Protein AF-A0A915ZCX3-F1 (afdb_monomer_lite)

Radius of gyration: 20.19 Å; chains: 1; bounding box: 35×36×68 Å

Foldseek 3Di:
DDDDDPDPCPCVVPQPDPVSVCVVVVPDPPQVDWFADPPPRDTHRVCVQDPPDPPVDPVPFDFQQDFDPCPPPDPVNRDGPGHGRDDDDDDPPDGD

Structure (mmCIF, N/CA/C/O backbone):
data_AF-A0A915ZCX3-F1
#
_entry.id   AF-A0A915ZCX3-F1
#
loop_
_atom_site.group_PDB
_atom_site.id
_atom_site.type_symbol
_atom_site.label_atom_id
_atom_site.label_alt_id
_atom_site.label_comp_id
_atom_site.label_asym_id
_atom_site.label_entity_id
_atom_site.label_seq_id
_atom_site.pdbx_PDB_ins_code
_atom_site.Cartn_x
_atom_site.Cartn_y
_atom_site.Cartn_z
_atom_site.occupancy
_atom_site.B_iso_or_equiv
_atom_site.auth_seq_id
_atom_site.auth_comp_id
_atom_site.auth_asym_id
_atom_site.auth_atom_id
_atom_site.pdbx_PDB_model_num
ATOM 1 N N . MET A 1 1 ? -4.632 -11.194 -37.659 1.00 43.19 1 MET A N 1
ATOM 2 C CA . MET A 1 1 ? -3.658 -10.177 -37.212 1.00 43.19 1 MET A CA 1
ATOM 3 C C . MET A 1 1 ? -3.566 -10.285 -35.702 1.00 43.19 1 MET A C 1
ATOM 5 O O . MET A 1 1 ? -4.550 -10.005 -35.033 1.00 43.19 1 MET A O 1
ATOM 9 N N . VAL A 1 2 ? -2.460 -10.820 -35.187 1.00 59.81 2 VAL A N 1
ATOM 10 C CA . VAL A 1 2 ? -2.232 -10.983 -33.744 1.00 59.81 2 VAL A CA 1
ATOM 11 C C . VAL A 1 2 ? -1.287 -9.864 -33.331 1.00 59.81 2 VAL A C 1
ATOM 13 O O . VAL A 1 2 ? -0.220 -9.726 -33.926 1.00 59.81 2 VAL A O 1
ATOM 16 N N . LEU A 1 3 ? -1.701 -9.035 -32.375 1.00 60.00 3 LEU A N 1
ATOM 17 C CA . LEU A 1 3 ? -0.803 -8.069 -31.752 1.00 60.00 3 LEU A CA 1
ATOM 18 C C . LEU A 1 3 ? 0.195 -8.872 -30.911 1.00 60.00 3 LEU A C 1
ATOM 20 O O . LEU A 1 3 ? -0.186 -9.473 -29.909 1.00 60.00 3 LEU A O 1
ATOM 24 N N . LEU A 1 4 ? 1.439 -8.954 -31.375 1.00 67.44 4 LEU A N 1
ATOM 25 C CA . LEU A 1 4 ? 2.543 -9.542 -30.624 1.00 67.44 4 LEU A CA 1
ATOM 26 C C . LEU A 1 4 ? 3.160 -8.449 -29.754 1.00 67.44 4 LEU A C 1
ATOM 28 O O . LEU A 1 4 ? 3.404 -7.342 -30.236 1.00 67.44 4 LEU A O 1
ATOM 32 N N . ASP A 1 5 ? 3.381 -8.760 -28.476 1.00 69.19 5 ASP A N 1
ATOM 33 C CA . ASP A 1 5 ? 4.127 -7.874 -27.586 1.00 69.19 5 ASP A CA 1
ATOM 34 C C . ASP A 1 5 ? 5.550 -7.689 -28.142 1.00 69.19 5 ASP A C 1
ATOM 36 O O . ASP A 1 5 ? 6.154 -8.626 -28.674 1.00 69.19 5 ASP A O 1
ATOM 40 N N . THR A 1 6 ? 6.059 -6.462 -28.066 1.00 73.94 6 THR A N 1
ATO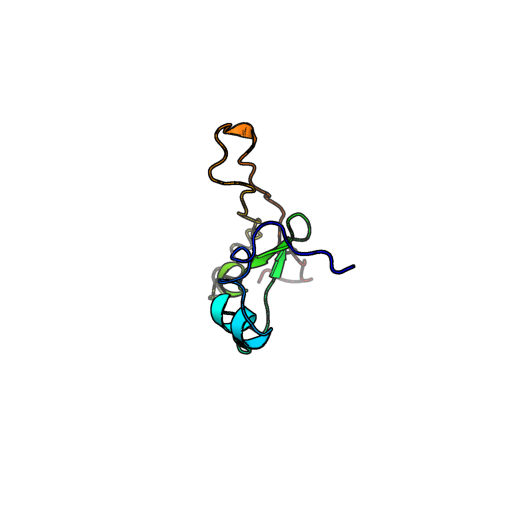M 41 C CA . THR A 1 6 ? 7.389 -6.086 -28.561 1.00 73.94 6 THR A CA 1
ATOM 42 C C . THR A 1 6 ? 8.523 -6.750 -27.783 1.00 73.94 6 THR A C 1
ATOM 44 O O . THR A 1 6 ? 9.625 -6.859 -28.314 1.00 73.94 6 THR A O 1
ATOM 47 N N . ASP A 1 7 ? 8.265 -7.202 -26.555 1.00 78.50 7 ASP A N 1
ATOM 48 C CA . ASP A 1 7 ? 9.201 -7.975 -25.747 1.00 78.50 7 ASP A CA 1
ATOM 49 C C . ASP A 1 7 ? 8.516 -9.246 -25.234 1.00 78.50 7 ASP A C 1
ATOM 51 O O . ASP A 1 7 ? 7.729 -9.239 -24.285 1.00 78.50 7 ASP A O 1
ATOM 55 N N . GLN A 1 8 ? 8.851 -10.370 -25.866 1.00 74.69 8 GLN A N 1
ATOM 56 C CA . GLN A 1 8 ? 8.303 -11.680 -25.514 1.00 74.69 8 GLN A CA 1
ATOM 57 C C . GLN A 1 8 ? 8.710 -12.141 -24.108 1.00 74.69 8 GLN A C 1
ATOM 59 O O . GLN A 1 8 ? 8.024 -12.979 -23.524 1.00 74.69 8 GLN A O 1
ATOM 64 N N . THR A 1 9 ? 9.782 -11.574 -23.548 1.00 81.44 9 THR A N 1
ATOM 65 C CA . THR A 1 9 ? 10.330 -11.955 -22.240 1.00 81.44 9 THR A CA 1
ATOM 66 C C . THR A 1 9 ? 9.819 -11.082 -21.093 1.00 81.44 9 THR A C 1
ATOM 68 O O . THR A 1 9 ? 9.988 -11.412 -19.918 1.00 81.44 9 THR A O 1
ATOM 71 N N . ARG A 1 10 ? 9.103 -9.997 -21.411 1.00 78.88 10 ARG A N 1
ATOM 72 C CA . ARG A 1 10 ? 8.574 -9.011 -20.455 1.00 78.88 10 ARG A CA 1
ATOM 73 C C . ARG A 1 10 ? 7.805 -9.626 -19.284 1.00 78.88 10 ARG A C 1
ATOM 75 O O . ARG A 1 10 ? 7.814 -9.086 -18.178 1.00 78.88 10 ARG A O 1
ATOM 82 N N . PHE A 1 11 ? 7.130 -10.746 -19.530 1.00 78.62 11 PHE A N 1
ATOM 83 C CA . PHE A 1 11 ? 6.306 -11.449 -18.549 1.00 78.62 11 PHE A CA 1
ATOM 84 C C . PHE A 1 11 ? 6.889 -12.800 -18.113 1.00 78.62 11 PHE A C 1
ATOM 86 O O . PHE A 1 11 ? 6.205 -13.544 -17.417 1.00 78.62 11 PHE A O 1
ATOM 93 N N . GLU A 1 12 ? 8.140 -13.128 -18.449 1.00 82.19 12 GLU A N 1
ATOM 94 C CA . GLU A 1 12 ? 8.769 -14.392 -18.021 1.00 82.19 12 GLU A CA 1
ATOM 95 C C . GLU A 1 12 ? 8.801 -14.543 -16.499 1.0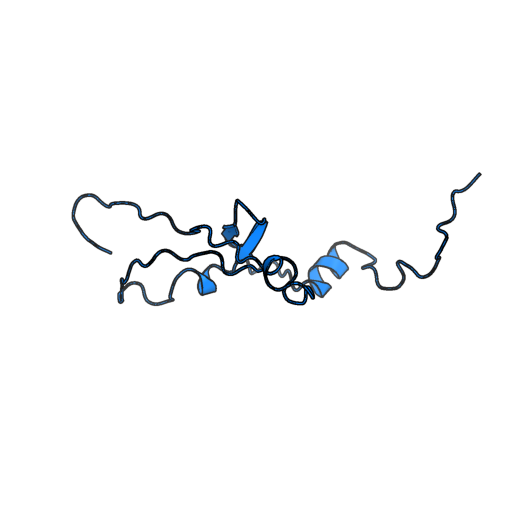0 82.19 12 GLU A C 1
ATOM 97 O O . GLU A 1 12 ? 8.616 -15.634 -15.966 1.00 82.19 12 GLU A O 1
ATOM 102 N N . ASN A 1 13 ? 8.968 -13.425 -15.794 1.00 81.31 13 ASN A N 1
ATOM 103 C CA . ASN A 1 13 ? 8.982 -13.387 -14.335 1.00 81.31 13 ASN A CA 1
ATOM 104 C C . ASN A 1 13 ? 7.602 -13.096 -13.725 1.00 81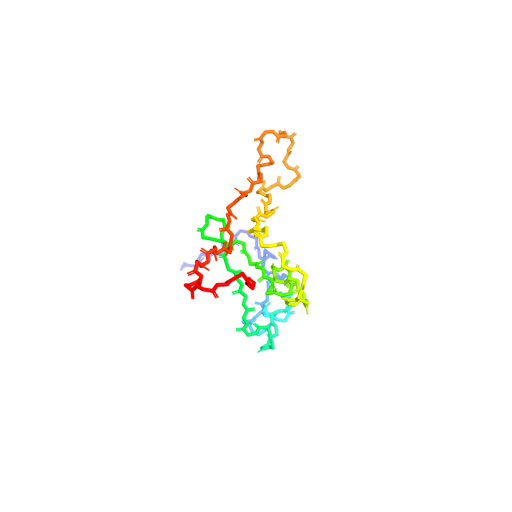.31 13 ASN A C 1
ATOM 106 O O . ASN A 1 13 ? 7.483 -12.949 -12.505 1.00 81.31 13 ASN A O 1
ATOM 110 N N . PHE A 1 14 ? 6.551 -12.982 -14.543 1.00 83.44 14 PHE A N 1
ATOM 111 C CA . PHE A 1 14 ? 5.205 -12.773 -14.030 1.00 83.44 14 PHE A CA 1
ATOM 112 C C . PHE A 1 14 ? 4.637 -14.078 -13.464 1.00 83.44 14 PHE A C 1
ATOM 114 O O . PHE A 1 14 ? 4.831 -15.160 -14.022 1.00 83.44 14 PHE A O 1
ATOM 121 N N . PRO A 1 15 ? 3.888 -14.004 -12.356 1.00 86.94 15 PRO A N 1
ATOM 122 C CA . PRO A 1 15 ? 3.251 -15.180 -11.802 1.00 86.94 15 PRO A CA 1
ATOM 123 C C . PRO A 1 15 ? 2.226 -15.750 -12.789 1.00 86.94 15 PRO A C 1
ATOM 125 O O . PRO A 1 15 ? 1.283 -15.074 -13.193 1.00 86.94 15 PRO A O 1
ATOM 128 N N . THR A 1 16 ? 2.364 -17.037 -13.101 1.00 87.75 16 THR A N 1
ATOM 129 C CA . THR A 1 16 ? 1.493 -17.770 -14.040 1.00 87.75 16 THR A CA 1
ATOM 130 C C . THR A 1 16 ? 0.061 -17.964 -13.539 1.00 87.75 16 THR A C 1
ATOM 132 O O . THR A 1 16 ? -0.821 -18.383 -14.282 1.00 87.75 16 THR A O 1
ATOM 135 N N . SER A 1 17 ? -0.194 -17.681 -12.261 1.00 85.75 17 SER A N 1
ATOM 136 C CA . SER A 1 17 ? -1.521 -17.744 -11.661 1.00 85.75 17 SER A CA 1
ATOM 137 C C . SER A 1 17 ? -1.638 -16.787 -10.483 1.00 85.75 17 SER A C 1
ATOM 139 O O . SER A 1 17 ? -0.652 -16.435 -9.831 1.00 85.75 17 SER A O 1
ATOM 141 N N . PHE A 1 18 ? -2.876 -16.447 -10.128 1.00 80.75 18 PHE A N 1
ATOM 142 C CA . PHE A 1 18 ? -3.168 -15.672 -8.923 1.00 80.75 18 PHE A CA 1
ATOM 143 C C . PHE A 1 18 ? -2.622 -16.323 -7.641 1.00 80.75 18 PHE A C 1
ATOM 145 O O . PHE A 1 18 ? -2.220 -15.629 -6.710 1.00 80.75 18 PHE A O 1
ATOM 152 N N . TYR A 1 19 ? -2.564 -17.657 -7.588 1.00 82.38 19 TYR A N 1
ATOM 153 C CA . TYR A 1 19 ? -1.962 -18.382 -6.470 1.00 82.38 19 TYR A CA 1
ATOM 154 C C . TYR A 1 19 ? -0.446 -18.141 -6.373 1.00 82.38 19 TYR A C 1
ATOM 156 O O . TYR A 1 19 ? 0.052 -17.833 -5.290 1.00 82.38 19 TYR A O 1
ATOM 164 N N . MET A 1 20 ? 0.277 -18.218 -7.496 1.00 86.56 20 MET A N 1
ATOM 165 C CA . MET A 1 20 ? 1.710 -17.894 -7.554 1.00 86.56 20 MET A CA 1
ATOM 166 C C . MET A 1 20 ? 1.972 -16.428 -7.210 1.00 86.56 20 MET A C 1
ATOM 168 O O . MET A 1 20 ? 2.885 -16.148 -6.439 1.00 86.56 20 MET A O 1
ATOM 172 N N . ALA A 1 21 ? 1.121 -15.512 -7.683 1.00 83.62 21 ALA A N 1
ATOM 173 C CA . ALA A 1 21 ? 1.201 -14.091 -7.347 1.00 83.62 21 ALA A CA 1
ATOM 174 C C . ALA A 1 21 ? 1.053 -13.871 -5.838 1.00 83.62 21 ALA A C 1
ATOM 176 O O . ALA A 1 21 ? 1.889 -13.225 -5.214 1.00 83.62 21 ALA A O 1
ATOM 177 N N . LYS A 1 22 ? 0.032 -14.483 -5.226 1.00 79.56 22 LYS A N 1
ATOM 178 C CA . LYS A 1 22 ? -0.183 -14.433 -3.774 1.00 79.56 22 LYS A CA 1
ATOM 179 C C . LYS A 1 22 ? 1.004 -14.975 -2.993 1.00 79.56 22 LYS A C 1
ATOM 181 O O . LYS A 1 22 ? 1.395 -14.370 -2.003 1.00 79.56 22 LYS A O 1
ATOM 186 N N . LYS A 1 23 ? 1.576 -16.098 -3.433 1.00 81.12 23 LYS A N 1
ATOM 187 C CA . LYS A 1 23 ? 2.743 -16.705 -2.786 1.00 81.12 23 LYS A CA 1
ATOM 188 C C . LYS A 1 23 ? 3.979 -15.806 -2.886 1.00 81.12 23 LYS A C 1
ATOM 190 O O . LYS A 1 23 ? 4.660 -15.633 -1.883 1.00 81.12 23 LYS A O 1
ATOM 195 N N . LEU A 1 24 ? 4.236 -15.220 -4.057 1.00 81.56 24 LEU A N 1
ATOM 196 C CA . LEU A 1 24 ? 5.365 -14.314 -4.299 1.00 81.56 24 LEU A CA 1
ATOM 197 C C . LEU A 1 24 ? 5.244 -13.017 -3.490 1.00 81.56 24 LEU A C 1
ATOM 199 O O . LEU A 1 24 ? 6.223 -12.557 -2.916 1.00 81.56 24 LEU A O 1
ATOM 203 N N . LEU A 1 25 ? 4.029 -12.481 -3.377 1.00 78.81 25 LEU A N 1
ATOM 204 C CA . LEU A 1 25 ? 3.723 -11.312 -2.551 1.00 78.81 25 LEU A CA 1
ATOM 205 C C . LEU A 1 25 ? 3.626 -11.636 -1.048 1.00 78.81 25 LEU A C 1
ATOM 207 O O . LEU A 1 25 ? 3.354 -10.744 -0.251 1.00 78.81 25 LEU A O 1
ATOM 211 N N . GLY A 1 26 ? 3.798 -12.901 -0.643 1.00 71.12 26 GLY A N 1
ATOM 212 C CA . GLY A 1 26 ? 3.688 -13.317 0.758 1.00 71.12 26 GLY A CA 1
ATOM 213 C C . GLY A 1 26 ? 2.277 -13.197 1.350 1.00 71.12 26 GLY A C 1
ATOM 214 O O . GLY A 1 26 ? 2.127 -13.253 2.567 1.00 71.12 26 GLY A O 1
ATOM 215 N N . ILE A 1 27 ? 1.239 -13.066 0.516 1.00 67.56 27 ILE A N 1
ATOM 216 C CA . ILE A 1 27 ? -0.163 -12.920 0.931 1.00 67.56 27 ILE A CA 1
ATOM 217 C C . ILE A 1 27 ? -0.712 -14.300 1.314 1.00 67.56 27 ILE A C 1
ATOM 219 O O . ILE A 1 27 ? -1.259 -15.050 0.496 1.00 67.56 27 ILE A O 1
ATOM 223 N N . ASN A 1 28 ? -0.554 -14.664 2.579 1.00 66.44 28 ASN A N 1
ATOM 224 C CA . ASN A 1 28 ? -1.097 -15.873 3.188 1.00 66.44 28 ASN A CA 1
ATOM 225 C C . ASN A 1 28 ? -2.509 -15.604 3.758 1.00 66.44 28 ASN A C 1
ATOM 227 O O . ASN A 1 28 ? -2.834 -14.521 4.226 1.00 66.44 28 ASN A O 1
ATOM 231 N N . LYS A 1 29 ? -3.394 -16.615 3.749 1.00 61.66 29 LYS A N 1
ATOM 232 C CA . LYS A 1 29 ? -4.793 -16.501 4.244 1.00 61.66 29 LYS A CA 1
ATOM 233 C C . LYS A 1 29 ? -4.923 -16.126 5.738 1.00 61.66 29 LYS A C 1
ATOM 235 O O . LYS A 1 29 ? -6.047 -16.013 6.229 1.00 61.66 29 LYS A O 1
ATOM 240 N N . ARG A 1 30 ? -3.809 -16.050 6.473 1.00 58.25 30 ARG A N 1
ATOM 241 C CA . ARG A 1 30 ? -3.768 -15.843 7.929 1.00 58.25 30 ARG A CA 1
ATOM 242 C C . ARG A 1 30 ? -3.706 -14.367 8.316 1.00 58.25 30 ARG A C 1
ATOM 244 O O . ARG A 1 30 ? -4.173 -14.041 9.402 1.00 58.25 30 ARG A O 1
ATOM 251 N N . ASP A 1 31 ? -3.271 -13.495 7.415 1.00 58.56 31 ASP A N 1
ATOM 252 C CA . ASP A 1 31 ? -3.259 -12.050 7.634 1.00 58.56 31 ASP A CA 1
ATOM 253 C C . ASP A 1 31 ? -4.668 -11.506 7.337 1.00 58.56 31 ASP A C 1
ATOM 255 O O . ASP A 1 31 ? -4.945 -10.926 6.292 1.00 58.56 31 ASP A O 1
ATOM 259 N N . ARG A 1 32 ? -5.627 -11.837 8.213 1.00 62.75 32 ARG A N 1
ATOM 260 C CA . ARG A 1 32 ? -7.064 -11.605 7.970 1.00 62.75 32 ARG A CA 1
ATOM 261 C C . ARG A 1 32 ? -7.502 -10.156 8.135 1.00 62.75 32 ARG A C 1
ATOM 263 O O . ARG A 1 32 ? -8.618 -9.824 7.751 1.00 62.75 32 ARG A O 1
ATOM 270 N N . THR A 1 33 ? -6.654 -9.308 8.694 1.00 71.31 33 THR A N 1
ATOM 271 C CA . THR A 1 33 ? -7.009 -7.933 9.023 1.00 71.31 33 THR A CA 1
ATOM 272 C C . THR A 1 33 ? -5.791 -7.044 8.816 1.00 71.31 33 THR A C 1
ATOM 274 O O . THR A 1 33 ? -4.804 -7.152 9.545 1.00 71.31 33 THR A O 1
ATOM 277 N N . CYS A 1 34 ? -5.876 -6.182 7.810 1.00 77.06 34 CYS A N 1
ATOM 278 C CA . CYS A 1 34 ? -4.886 -5.161 7.491 1.00 77.06 34 CYS A CA 1
ATOM 279 C C . CYS A 1 34 ? -5.587 -3.805 7.517 1.00 77.06 34 CYS A C 1
ATOM 281 O O . CYS A 1 34 ? -6.770 -3.720 7.178 1.00 77.06 34 CYS A O 1
ATOM 283 N N . ALA A 1 35 ? -4.865 -2.756 7.889 1.00 82.25 35 ALA A N 1
ATOM 284 C CA . ALA A 1 35 ? -5.350 -1.396 7.712 1.00 82.25 35 ALA A CA 1
ATOM 285 C C . ALA A 1 35 ? -4.828 -0.844 6.387 1.00 82.25 35 ALA A C 1
ATOM 287 O O . ALA A 1 35 ? -3.715 -1.168 5.962 1.00 82.25 35 ALA A O 1
ATOM 288 N N . VAL A 1 36 ? -5.632 -0.004 5.745 1.00 86.19 36 VAL A N 1
ATOM 289 C CA . VAL A 1 36 ? -5.270 0.660 4.493 1.00 86.19 36 VAL A CA 1
ATOM 290 C C . VAL A 1 36 ? -5.238 2.157 4.740 1.00 86.19 36 VAL A C 1
ATOM 292 O O . VAL A 1 36 ? -6.184 2.708 5.301 1.00 86.19 36 VAL A O 1
ATOM 295 N N . CYS A 1 37 ? -4.165 2.819 4.312 1.00 87.88 37 CYS A N 1
ATOM 296 C CA . CYS A 1 37 ? -4.139 4.274 4.275 1.00 87.88 37 CYS A CA 1
ATOM 297 C C . CYS A 1 37 ? -5.095 4.787 3.188 1.00 87.88 37 CYS A C 1
ATOM 299 O O . CYS A 1 37 ? -4.897 4.428 2.028 1.00 87.88 37 CYS A O 1
ATOM 301 N N . PRO A 1 38 ? -6.090 5.631 3.511 1.00 86.44 38 PRO A N 1
ATOM 302 C CA . PRO A 1 38 ? -7.061 6.101 2.523 1.00 86.44 38 PRO A CA 1
ATOM 303 C C . PRO A 1 38 ? -6.441 7.018 1.459 1.00 86.44 38 PRO A C 1
ATOM 305 O O . PRO A 1 38 ? -6.933 7.063 0.338 1.00 86.44 38 PRO A O 1
ATOM 308 N N . GLU A 1 39 ? -5.345 7.710 1.785 1.00 89.00 39 GLU A N 1
ATOM 309 C CA . GLU A 1 39 ? -4.698 8.663 0.873 1.00 89.00 39 GLU A CA 1
ATOM 310 C C . GLU A 1 39 ? -3.740 7.980 -0.113 1.00 89.00 39 GLU A C 1
ATOM 312 O O . GLU A 1 39 ? -3.794 8.230 -1.313 1.00 89.00 39 GLU A O 1
ATOM 317 N N . CYS A 1 40 ? -2.857 7.098 0.372 1.00 88.62 40 CYS A N 1
ATOM 318 C CA . CYS A 1 40 ? -1.821 6.472 -0.465 1.00 88.62 40 CYS A CA 1
ATOM 319 C C . CYS A 1 40 ? -2.014 4.967 -0.698 1.00 88.62 40 CYS A C 1
ATOM 321 O O . CYS A 1 40 ? -1.150 4.328 -1.294 1.00 88.62 40 CYS A O 1
ATOM 323 N N . ASN A 1 41 ? -3.113 4.378 -0.215 1.00 86.25 41 ASN A N 1
ATOM 324 C CA . ASN A 1 41 ? -3.442 2.950 -0.338 1.00 86.25 41 ASN A CA 1
ATOM 325 C C . ASN A 1 41 ? -2.374 1.986 0.209 1.00 86.25 41 ASN A C 1
ATOM 327 O O . ASN A 1 41 ? -2.363 0.799 -0.120 1.00 86.25 41 ASN A O 1
ATOM 331 N N . THR A 1 42 ? -1.478 2.475 1.071 1.00 87.44 42 THR A N 1
ATOM 332 C CA . THR A 1 42 ? -0.465 1.630 1.711 1.00 87.44 42 THR A CA 1
ATOM 333 C C . THR A 1 42 ? -1.113 0.696 2.720 1.00 87.44 42 THR A C 1
ATOM 335 O O . THR A 1 42 ? -1.944 1.116 3.528 1.00 87.44 42 THR A O 1
ATOM 338 N N . LEU A 1 43 ? -0.707 -0.571 2.671 1.00 87.19 43 LEU A N 1
ATOM 339 C CA . LEU A 1 43 ? -1.161 -1.619 3.573 1.00 87.19 43 LEU A CA 1
ATOM 340 C C . LEU A 1 43 ? -0.255 -1.702 4.799 1.00 87.19 43 LEU A C 1
ATOM 342 O O . LEU A 1 43 ? 0.965 -1.760 4.666 1.00 87.19 43 LEU A O 1
ATOM 346 N N . TYR A 1 44 ? -0.875 -1.785 5.969 1.00 83.94 44 TYR A N 1
ATOM 347 C CA . TYR A 1 44 ? -0.210 -1.984 7.251 1.00 83.94 44 TYR A CA 1
ATOM 348 C C . TYR A 1 44 ? -0.772 -3.211 7.955 1.00 83.94 44 TYR A C 1
ATOM 350 O O . TYR A 1 44 ? -1.978 -3.493 7.892 1.00 83.94 44 TYR A O 1
ATOM 358 N N . LYS A 1 45 ? 0.089 -3.923 8.681 1.00 83.88 45 LYS A N 1
ATOM 359 C CA . LYS A 1 45 ? -0.368 -4.976 9.593 1.00 83.88 45 LYS A CA 1
ATOM 360 C C . LYS A 1 45 ? -0.911 -4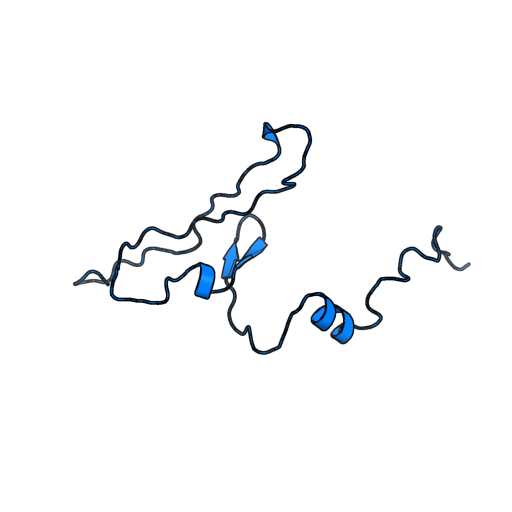.336 10.862 1.00 83.88 45 LYS A C 1
ATOM 362 O O . LYS A 1 45 ? -0.357 -3.362 11.358 1.00 83.88 45 LYS A O 1
ATOM 367 N N . ILE A 1 46 ? -1.958 -4.913 11.447 1.00 79.19 46 ILE A N 1
ATOM 368 C CA . ILE A 1 46 ? -2.529 -4.370 12.693 1.00 79.19 46 ILE A CA 1
ATOM 369 C C . ILE A 1 46 ? -1.500 -4.346 13.831 1.00 79.19 46 ILE A C 1
ATOM 371 O O . ILE A 1 46 ? -1.487 -3.398 14.605 1.00 79.19 46 ILE A O 1
ATOM 375 N N . SER A 1 47 ? -0.587 -5.320 13.884 1.00 77.31 47 SER A N 1
ATOM 376 C CA . SER A 1 47 ? 0.516 -5.349 14.855 1.00 77.31 47 SER A CA 1
ATOM 377 C C . SER A 1 47 ? 1.515 -4.195 14.715 1.00 77.31 47 SER A C 1
ATOM 379 O O . SER A 1 47 ? 2.274 -3.941 15.642 1.00 77.31 47 SER A O 1
ATOM 381 N N . GLU A 1 48 ? 1.573 -3.542 13.551 1.00 76.62 48 GLU A N 1
ATOM 382 C CA . GLU A 1 48 ? 2.430 -2.371 13.313 1.00 76.62 48 GLU A CA 1
ATOM 383 C C . GLU A 1 48 ? 1.750 -1.075 13.773 1.00 76.62 48 GLU A C 1
ATOM 385 O O . GLU A 1 48 ? 2.436 -0.100 14.065 1.00 76.62 48 GLU A O 1
ATOM 390 N N . ILE A 1 49 ? 0.414 -1.072 13.842 1.00 76.62 49 ILE A N 1
ATOM 391 C CA . ILE A 1 49 ? -0.407 0.097 14.185 1.00 76.62 49 ILE A CA 1
ATOM 392 C C . ILE A 1 49 ? -0.770 0.111 15.669 1.00 76.62 49 ILE A C 1
ATOM 394 O O . ILE A 1 49 ? -0.708 1.158 16.308 1.00 76.62 49 ILE A O 1
ATOM 398 N N . LEU A 1 50 ? -1.179 -1.036 16.211 1.00 74.50 50 LEU A N 1
ATOM 399 C CA . LEU A 1 50 ? -1.578 -1.176 17.606 1.00 74.50 50 LEU A CA 1
ATOM 400 C C . LEU A 1 50 ? -0.425 -1.810 18.395 1.00 74.50 50 LEU A C 1
ATOM 402 O O . LEU A 1 50 ? -0.054 -2.951 18.098 1.00 74.50 50 LEU A O 1
ATOM 406 N N . PRO A 1 51 ? 0.141 -1.123 19.407 1.00 63.47 51 PRO A N 1
ATOM 407 C CA . PRO A 1 51 ? 1.106 -1.752 20.294 1.00 63.47 51 PRO A CA 1
ATOM 408 C C . PRO A 1 51 ? 0.428 -2.927 21.010 1.00 63.47 51 PRO A C 1
ATOM 410 O O . PRO A 1 51 ? -0.696 -2.816 21.493 1.00 63.47 51 PRO A O 1
ATOM 413 N N . GLY A 1 52 ? 1.111 -4.071 21.091 1.00 55.81 52 GLY A N 1
ATOM 414 C CA . GLY A 1 52 ? 0.550 -5.316 21.636 1.00 55.81 52 GLY A CA 1
ATOM 415 C C . GLY A 1 52 ? 0.195 -5.293 23.129 1.00 55.81 52 GLY A C 1
ATOM 416 O O . GLY A 1 52 ? -0.171 -6.335 23.665 1.00 55.81 52 GLY A O 1
ATOM 417 N N . ASN A 1 53 ? 0.316 -4.148 23.808 1.00 51.62 53 ASN A N 1
ATOM 418 C CA . ASN A 1 53 ? -0.021 -3.999 25.215 1.00 51.62 53 ASN A CA 1
ATOM 419 C C . ASN A 1 53 ? -1.040 -2.857 25.409 1.00 51.62 53 ASN A C 1
ATOM 421 O O . ASN A 1 53 ? -0.649 -1.691 25.347 1.00 51.62 53 ASN A O 1
ATOM 425 N N . PRO A 1 54 ? -2.325 -3.172 25.654 1.00 52.75 54 PRO A N 1
ATOM 426 C CA . PRO A 1 54 ? -3.390 -2.183 25.818 1.00 52.75 54 PRO A CA 1
ATOM 427 C C . PRO A 1 54 ? -3.310 -1.380 27.127 1.00 52.75 54 PRO A C 1
ATOM 429 O O . PRO A 1 54 ? -4.187 -0.574 27.362 1.00 52.75 54 PRO A O 1
ATOM 432 N N . GLN A 1 55 ? -2.301 -1.596 27.985 1.00 49.19 55 GLN A N 1
ATOM 433 C CA . GLN A 1 55 ? -2.167 -0.916 29.288 1.00 49.19 55 GLN A CA 1
ATOM 434 C C . GLN A 1 55 ? -1.133 0.226 29.316 1.00 49.19 55 GLN A C 1
ATOM 436 O O . GLN A 1 55 ? -0.984 0.890 30.337 1.00 49.19 55 GLN A O 1
ATOM 441 N N . ASN A 1 56 ? -0.399 0.464 28.221 1.00 46.78 56 ASN A N 1
ATOM 442 C CA . ASN A 1 56 ? 0.507 1.616 28.084 1.00 46.78 56 ASN A CA 1
ATOM 443 C C . ASN A 1 56 ? -0.054 2.581 27.038 1.00 46.78 56 ASN A C 1
ATOM 445 O O . ASN A 1 56 ? 0.460 2.755 25.934 1.00 46.78 56 ASN A O 1
ATOM 449 N N . GLU A 1 57 ? -1.170 3.172 27.423 1.00 54.84 57 GLU A N 1
ATOM 450 C CA . GLU A 1 57 ? -2.086 3.978 26.631 1.00 54.84 57 GLU A CA 1
ATOM 451 C C . GLU A 1 57 ? -1.546 5.400 26.453 1.00 54.84 57 GLU A C 1
ATOM 453 O O . GLU A 1 57 ? -2.088 6.391 26.941 1.00 54.84 57 GLU A O 1
ATOM 458 N N . THR A 1 58 ? -0.451 5.543 25.716 1.00 48.12 58 THR A N 1
ATOM 459 C CA . THR A 1 58 ? -0.254 6.799 24.989 1.00 48.12 58 THR A CA 1
ATOM 460 C C . THR A 1 58 ? -0.919 6.619 23.637 1.00 48.12 58 THR A C 1
ATOM 462 O O . THR A 1 58 ? -0.291 6.166 22.683 1.00 48.12 58 THR A O 1
ATOM 465 N N . ASN A 1 59 ? -2.219 6.952 23.589 1.00 54.12 59 ASN A N 1
ATOM 466 C CA . ASN A 1 59 ? -3.073 7.102 22.399 1.00 54.12 59 ASN A CA 1
ATOM 467 C C . ASN A 1 59 ? -2.512 8.174 21.438 1.00 54.12 59 ASN A C 1
ATOM 469 O O . ASN A 1 59 ? -3.121 9.212 21.151 1.00 54.12 59 ASN A O 1
ATOM 473 N N . THR A 1 60 ? -1.292 7.953 20.971 1.00 59.62 60 THR A N 1
ATOM 474 C CA . THR A 1 60 ? -0.611 8.745 19.960 1.00 59.62 60 THR A CA 1
ATOM 475 C C . THR A 1 60 ? -1.025 8.105 18.649 1.00 59.62 60 THR A C 1
ATOM 477 O O . THR A 1 60 ? -0.606 6.989 18.359 1.00 59.62 60 THR A O 1
ATOM 480 N N . GLY A 1 61 ? -1.942 8.746 17.923 1.00 68.81 61 GLY A N 1
ATOM 481 C CA . GLY A 1 61 ? -2.492 8.176 16.699 1.00 68.81 61 GLY A CA 1
ATOM 482 C C . GLY A 1 61 ? -1.381 7.746 15.739 1.00 68.81 61 GLY A C 1
ATOM 483 O O . GLY A 1 61 ? -0.379 8.448 15.580 1.00 68.81 61 GLY A O 1
ATOM 484 N N . PHE A 1 62 ? -1.526 6.573 15.125 1.00 82.69 62 PHE A N 1
ATOM 485 C CA . PHE A 1 62 ? -0.544 6.065 14.176 1.00 82.69 62 PHE A CA 1
ATOM 486 C C . PHE A 1 62 ? -0.657 6.838 12.861 1.00 82.69 62 PHE A C 1
ATOM 488 O O . PHE A 1 62 ? -1.712 6.842 12.225 1.00 82.69 62 PHE A O 1
ATOM 495 N N . GLN A 1 63 ? 0.435 7.469 12.433 1.00 89.19 63 GLN A N 1
ATOM 496 C CA . GLN A 1 63 ? 0.511 8.171 11.152 1.00 89.19 63 GLN A CA 1
ATOM 497 C C . GLN A 1 63 ? 1.143 7.290 10.076 1.00 89.19 63 GLN A C 1
ATOM 499 O O . GLN A 1 63 ? 2.122 6.584 10.311 1.00 89.19 63 GLN A O 1
ATOM 504 N N . CYS A 1 64 ? 0.609 7.370 8.860 1.00 89.50 64 CYS A N 1
ATOM 505 C CA . CYS A 1 64 ? 1.131 6.673 7.700 1.00 89.50 64 CYS A CA 1
ATOM 506 C C . CYS A 1 64 ? 2.557 7.143 7.381 1.00 89.50 64 CYS A C 1
ATOM 508 O O . CYS A 1 64 ? 2.801 8.281 6.981 1.00 89.50 64 CYS A O 1
ATOM 510 N N . THR A 1 65 ? 3.505 6.224 7.511 1.00 90.31 65 THR A N 1
ATOM 511 C CA . THR A 1 65 ? 4.937 6.418 7.254 1.00 90.31 65 THR A CA 1
ATOM 512 C C . THR A 1 65 ? 5.345 6.203 5.795 1.00 90.31 65 THR A C 1
ATOM 514 O O . THR A 1 65 ? 6.531 6.287 5.476 1.00 90.31 65 THR A O 1
ATOM 517 N N . HIS A 1 66 ? 4.397 5.909 4.899 1.00 92.75 66 HIS A N 1
ATOM 518 C CA . HIS A 1 66 ? 4.703 5.628 3.499 1.00 92.75 66 HIS A CA 1
ATOM 519 C C . HIS A 1 66 ? 5.376 6.821 2.815 1.00 92.75 66 HIS A C 1
ATOM 521 O O . HIS A 1 66 ? 4.918 7.957 2.950 1.00 92.75 66 HIS A O 1
ATOM 527 N N . VAL A 1 67 ? 6.431 6.544 2.046 1.00 92.00 67 VAL A N 1
ATOM 528 C CA . VAL A 1 67 ? 7.119 7.524 1.202 1.00 92.00 67 VAL A CA 1
ATOM 529 C C . VAL A 1 67 ? 6.976 7.100 -0.245 1.00 92.00 67 VAL A C 1
ATOM 531 O O . VAL A 1 67 ? 7.503 6.060 -0.645 1.00 92.00 67 VAL A O 1
ATOM 534 N N . GLU A 1 68 ? 6.314 7.937 -1.036 1.00 85.88 68 GLU A N 1
ATOM 535 C CA . GLU A 1 68 ? 6.228 7.719 -2.473 1.00 85.88 68 GLU A CA 1
ATOM 536 C C . GLU A 1 68 ? 7.620 7.946 -3.091 1.00 85.88 68 GLU A C 1
ATOM 538 O O . GLU A 1 68 ? 8.240 8.995 -2.898 1.00 85.88 68 GLU A O 1
ATOM 543 N N . PHE A 1 69 ? 8.142 6.938 -3.795 1.00 87.25 69 PHE A N 1
ATOM 544 C CA . PHE A 1 69 ? 9.469 6.957 -4.431 1.00 87.25 69 PHE A CA 1
ATOM 545 C C . PHE A 1 69 ? 10.633 7.303 -3.472 1.00 87.25 69 PHE A C 1
ATOM 547 O O . PHE A 1 69 ? 11.291 8.337 -3.630 1.00 87.25 69 PHE A O 1
ATOM 554 N N . PRO A 1 70 ? 10.989 6.422 -2.517 1.00 88.44 70 PRO A N 1
ATOM 555 C CA . PRO A 1 70 ? 11.997 6.714 -1.487 1.00 88.44 70 PRO A CA 1
ATOM 556 C C . PRO A 1 70 ? 13.389 7.041 -2.053 1.00 88.44 70 PRO A C 1
ATOM 558 O O . PRO A 1 70 ? 14.148 7.796 -1.447 1.00 88.44 70 PRO A O 1
ATOM 561 N N . ASN A 1 71 ? 13.705 6.531 -3.247 1.00 92.19 71 ASN A N 1
ATOM 562 C CA . ASN A 1 71 ? 14.986 6.739 -3.923 1.00 92.19 71 ASN A CA 1
ATOM 563 C C . ASN A 1 71 ? 14.949 7.840 -4.999 1.00 92.19 71 ASN A C 1
ATOM 565 O O . ASN A 1 71 ? 15.877 7.946 -5.796 1.00 92.19 71 ASN A O 1
ATOM 569 N N . HIS A 1 72 ? 13.911 8.683 -5.044 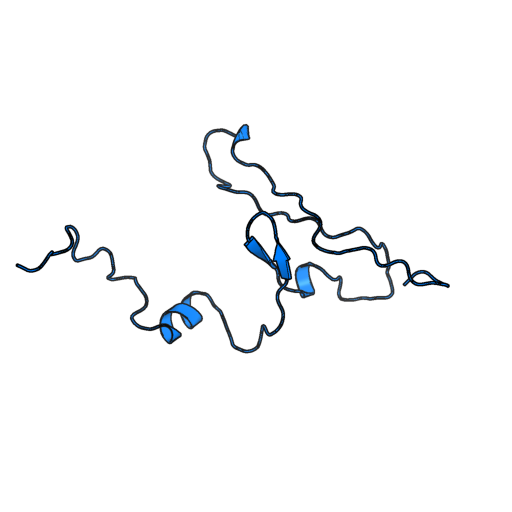1.00 91.62 72 HIS A N 1
ATOM 570 C CA . HIS A 1 72 ? 13.811 9.746 -6.050 1.00 91.62 72 HIS A CA 1
ATOM 571 C C . HIS A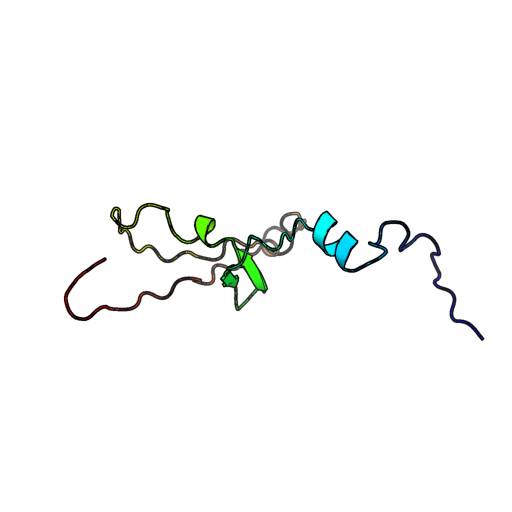 1 72 ? 14.998 10.731 -5.946 1.00 91.62 72 HIS A C 1
ATOM 573 O O . HIS A 1 72 ? 15.297 11.182 -4.841 1.00 91.62 72 HIS A O 1
ATOM 579 N N . PRO A 1 73 ? 15.683 11.128 -7.032 1.00 93.12 73 PRO A N 1
ATOM 580 C CA . PRO A 1 73 ? 16.886 11.973 -6.951 1.00 93.12 73 PRO A CA 1
ATOM 581 C C . PRO A 1 73 ? 16.624 13.332 -6.280 1.00 93.12 73 PRO A C 1
ATOM 583 O O . PRO A 1 73 ? 17.411 13.810 -5.468 1.00 93.12 73 PRO A O 1
ATOM 586 N N . MET A 1 74 ? 15.465 13.927 -6.557 1.00 93.00 74 MET A N 1
ATOM 587 C CA . MET A 1 74 ? 15.003 15.158 -5.913 1.00 93.00 74 MET A CA 1
ATOM 588 C C . MET A 1 74 ? 14.381 14.870 -4.540 1.00 93.00 74 MET A C 1
ATOM 590 O O . MET A 1 74 ? 13.337 14.222 -4.454 1.00 93.00 74 MET A O 1
ATOM 594 N N . ARG A 1 75 ? 14.990 15.399 -3.468 1.00 88.88 75 ARG A N 1
ATOM 595 C CA . ARG A 1 75 ? 14.563 15.175 -2.072 1.00 88.88 75 ARG A CA 1
ATOM 596 C C . ARG A 1 75 ? 13.118 15.604 -1.800 1.00 88.88 75 ARG A C 1
ATOM 598 O O . ARG A 1 75 ? 12.402 14.911 -1.094 1.00 88.88 75 ARG A O 1
ATOM 605 N N . ASN A 1 76 ? 12.669 16.714 -2.382 1.00 87.50 76 ASN A N 1
ATOM 606 C CA . ASN A 1 76 ? 11.314 17.252 -2.190 1.00 87.50 76 ASN A CA 1
ATOM 607 C C . ASN A 1 76 ? 10.189 16.388 -2.796 1.00 87.50 76 ASN A C 1
ATOM 609 O O . ASN A 1 76 ? 9.012 16.661 -2.541 1.00 87.50 76 ASN A O 1
ATOM 613 N N . LYS A 1 77 ? 10.540 15.382 -3.605 1.00 87.44 77 LYS A N 1
ATOM 614 C CA . LYS A 1 77 ? 9.611 14.392 -4.163 1.00 87.44 77 LYS A CA 1
ATOM 615 C C . LYS A 1 77 ? 9.505 13.125 -3.311 1.00 87.44 77 LYS A C 1
ATOM 617 O O . LYS A 1 77 ? 8.567 12.373 -3.510 1.00 87.44 77 LYS A O 1
ATOM 622 N N . ARG A 1 78 ? 10.392 12.930 -2.326 1.00 91.00 78 ARG A N 1
ATOM 623 C CA . ARG A 1 78 ? 10.308 11.855 -1.320 1.00 91.00 78 ARG A CA 1
ATOM 624 C C . ARG A 1 78 ? 9.371 12.281 -0.186 1.00 91.00 78 ARG A C 1
ATOM 626 O O . ARG A 1 78 ? 9.815 12.515 0.938 1.00 91.00 78 ARG A O 1
ATOM 633 N N . ARG A 1 79 ? 8.097 12.517 -0.502 1.00 88.44 79 ARG A N 1
ATOM 634 C CA . ARG A 1 79 ? 7.123 13.013 0.482 1.00 88.44 79 ARG A CA 1
ATOM 635 C C . ARG A 1 79 ? 6.568 11.854 1.303 1.00 88.44 79 ARG A C 1
ATOM 637 O O . ARG A 1 79 ? 6.184 10.833 0.743 1.00 88.44 79 ARG A O 1
ATOM 644 N N . ILE A 1 80 ? 6.537 12.038 2.621 1.00 91.00 80 ILE A N 1
ATOM 645 C CA . ILE A 1 80 ? 5.843 11.131 3.539 1.00 91.00 80 ILE A CA 1
ATOM 646 C C . ILE A 1 80 ? 4.343 11.428 3.443 1.00 91.00 80 ILE A C 1
ATOM 648 O O . ILE A 1 80 ? 3.961 12.596 3.374 1.00 91.00 80 ILE A O 1
ATOM 652 N N . CYS A 1 81 ? 3.511 10.387 3.444 1.00 91.44 81 CYS A N 1
ATOM 653 C CA . CYS A 1 81 ? 2.056 10.509 3.413 1.00 91.44 81 CYS A CA 1
ATOM 654 C C . CYS A 1 81 ? 1.514 11.217 4.667 1.00 91.44 81 CYS A C 1
ATOM 656 O O . CYS A 1 81 ? 0.841 12.235 4.550 1.00 91.44 81 CYS A O 1
ATOM 658 N N . GLY A 1 82 ? 1.839 10.724 5.865 1.00 87.31 82 GLY A N 1
ATOM 659 C CA . GLY A 1 82 ? 1.528 11.387 7.136 1.00 87.31 82 GLY A CA 1
ATOM 660 C C . GLY A 1 82 ? 0.069 11.298 7.598 1.00 87.31 82 GLY A C 1
ATOM 661 O O . GLY A 1 82 ? -0.241 11.781 8.683 1.00 87.31 82 GLY A O 1
ATOM 662 N N . THR A 1 83 ? -0.823 10.673 6.826 1.00 88.81 83 THR A N 1
ATOM 663 C CA . THR A 1 83 ? -2.244 10.517 7.178 1.00 88.81 83 THR A CA 1
ATOM 664 C C . THR A 1 83 ? -2.425 9.682 8.443 1.00 88.81 83 THR A C 1
ATOM 666 O O . THR A 1 83 ? -1.853 8.600 8.556 1.00 88.81 83 THR A O 1
ATOM 669 N N . GLU A 1 84 ? -3.240 10.154 9.384 1.00 86.38 84 GLU A N 1
ATOM 670 C CA . GLU A 1 84 ? -3.584 9.407 10.598 1.00 86.38 84 GLU A CA 1
ATOM 671 C C . GLU A 1 84 ? -4.468 8.195 10.250 1.00 86.38 84 GLU A C 1
ATOM 673 O O . GLU A 1 84 ? -5.470 8.325 9.548 1.00 86.38 84 GLU A O 1
ATOM 678 N N . LEU A 1 85 ? -4.072 7.000 10.699 1.00 80.75 85 LEU A N 1
ATOM 679 C CA . LEU A 1 85 ? -4.766 5.734 10.418 1.00 80.75 85 LEU A CA 1
ATOM 680 C C . LEU A 1 85 ? -5.673 5.272 11.562 1.00 80.75 85 LEU A C 1
ATOM 682 O O . LEU A 1 85 ? -6.510 4.393 11.368 1.00 80.75 85 LEU A O 1
ATOM 686 N N . THR A 1 86 ? -5.508 5.838 12.754 1.00 74.06 86 THR A N 1
ATOM 687 C CA . THR A 1 86 ? -6.281 5.490 13.950 1.00 74.06 86 THR A CA 1
ATOM 688 C C . THR A 1 86 ? -7.124 6.678 14.376 1.00 74.06 86 THR A C 1
ATOM 690 O O . THR A 1 86 ? -6.581 7.728 14.698 1.00 74.06 86 THR A O 1
ATOM 693 N N . ASN A 1 87 ? -8.441 6.507 14.442 1.00 61.94 87 ASN A N 1
ATOM 694 C CA . ASN A 1 87 ? -9.314 7.534 14.997 1.00 61.94 87 ASN A CA 1
ATOM 695 C C . ASN A 1 87 ? -9.331 7.437 16.524 1.00 61.94 87 ASN A C 1
ATOM 697 O O . ASN A 1 87 ? -9.585 6.366 17.076 1.00 61.94 87 ASN A O 1
ATOM 701 N N . LYS A 1 88 ? -9.132 8.566 17.207 1.00 57.72 88 LYS A N 1
ATOM 702 C CA . LYS A 1 88 ? -9.421 8.678 18.640 1.00 57.72 88 LYS A CA 1
ATOM 703 C C . LYS A 1 88 ? -10.934 8.653 18.822 1.00 57.72 88 LYS A C 1
ATOM 705 O O . LYS A 1 88 ? -11.610 9.612 18.460 1.00 57.72 88 LYS A O 1
ATOM 710 N N . VAL A 1 89 ? -11.473 7.562 19.356 1.00 54.75 89 VAL A N 1
ATOM 711 C CA . VAL A 1 89 ? -12.892 7.500 19.721 1.00 54.75 89 VAL A CA 1
ATOM 712 C C . VAL A 1 89 ? -13.009 7.930 21.183 1.00 54.75 89 VAL A C 1
ATOM 714 O O . VAL A 1 89 ? -12.498 7.222 22.048 1.00 54.75 89 VAL A O 1
ATOM 717 N N . PRO A 1 90 ? -13.634 9.080 21.496 1.00 50.28 90 PRO A N 1
ATOM 718 C CA . PRO A 1 90 ? -13.885 9.442 22.882 1.00 50.28 90 PRO A CA 1
ATOM 719 C C . PRO A 1 90 ? -14.880 8.441 23.477 1.00 50.28 90 PRO A C 1
ATOM 721 O O . PRO A 1 90 ? -16.023 8.348 23.029 1.00 50.28 90 PRO A O 1
ATOM 724 N N . VAL A 1 91 ? -14.448 7.684 24.482 1.00 47.03 91 VAL A N 1
ATOM 725 C CA . VAL A 1 91 ? -15.347 6.849 25.279 1.00 47.03 91 VAL A CA 1
ATOM 726 C C . VAL A 1 91 ? -15.920 7.730 26.385 1.00 47.03 91 VAL A C 1
ATOM 728 O O . VAL A 1 91 ? -15.184 8.375 27.133 1.00 47.03 91 VAL A O 1
ATOM 731 N N . VAL A 1 92 ? -17.247 7.804 26.479 1.00 44.12 92 VAL A N 1
ATOM 732 C CA . VAL A 1 92 ? -17.907 8.488 27.595 1.00 44.12 92 VAL A CA 1
ATOM 733 C C . VAL A 1 92 ? -17.539 7.723 28.876 1.00 44.12 92 VAL A C 1
ATOM 735 O O . VAL A 1 92 ? -17.943 6.574 29.033 1.00 44.12 92 VAL A O 1
ATOM 738 N N . ASN A 1 93 ? -16.777 8.375 29.765 1.00 46.78 93 ASN A N 1
ATOM 739 C CA . ASN A 1 93 ? -16.350 7.936 31.109 1.00 46.78 93 ASN A CA 1
ATOM 740 C C . ASN A 1 93 ? -15.068 7.077 31.262 1.00 46.78 93 ASN A C 1
ATOM 742 O O . ASN A 1 93 ? -15.045 6.180 32.102 1.00 46.78 93 ASN A O 1
ATOM 746 N N . GLY A 1 94 ? -13.965 7.400 30.575 1.00 39.72 94 GLY A N 1
ATOM 747 C CA . GLY A 1 94 ? -12.617 6.943 30.980 1.00 39.72 94 GLY A CA 1
ATOM 748 C C . GLY A 1 94 ? -11.630 6.798 29.820 1.00 39.72 94 GLY A C 1
ATOM 749 O O . GLY A 1 94 ? -12.051 6.527 28.699 1.00 39.72 94 GLY A O 1
ATOM 750 N N . PHE A 1 95 ? -10.334 7.005 30.080 1.00 49.34 95 PHE A N 1
ATOM 751 C CA . PHE A 1 95 ? -9.264 6.725 29.113 1.00 49.34 95 PHE A CA 1
ATOM 752 C C . PHE A 1 95 ? -8.911 5.227 29.166 1.00 49.34 95 PHE A C 1
ATOM 754 O O . PHE A 1 95 ? -8.738 4.703 30.267 1.00 49.34 95 PHE A O 1
ATOM 761 N N . VAL A 1 96 ? -8.886 4.585 27.989 1.00 45.09 96 VAL A N 1
ATOM 762 C CA . VAL A 1 96 ? -8.227 3.300 27.673 1.00 45.09 96 VAL A CA 1
ATOM 763 C C . VAL A 1 96 ? -7.403 3.505 26.386 1.00 45.09 96 VAL A C 1
ATOM 765 O O . VAL A 1 96 ? -7.761 4.446 25.631 1.00 45.09 96 VAL A O 1
#

Secondary structure (DSSP, 8-state):
-----S-TTTTTTS-SSHHHHHHHTT--TT---EEE-TTT--EEEHHHHS-S-TTS----PPB---BSSTT-SSGGG--B---B-S-----TT---

pLDDT: mean 74.67, std 15.06, range [39.72, 93.12]

Organism: NCBI:txid588596

Sequence (96 aa):
MVLLDTDQTRFENFPTSFYMAKKLLGINKRDRTCAVCPECNTLYKISEILPGNPQNETNTGFQCTHVEFPNHPMRNKRRICGTELTNKVPVVNGFV